Protein AF-A0A410P7Z9-F1 (afdb_monomer_lite)

pLDDT: mean 96.1, std 3.1, range [79.69, 98.56]

InterPro domains:
  IPR028345 Aminoglycoside 3-N-acetyltransferase-like [SSF110710] (3-71)

Foldseek 3Di:
DDDDDDDDDDQDPQANDPVQNDPPDHHLVRVLVVVVVVVVPWDWDDDPHDIDIGDDPVVSVVSSVVVVVVPD

Secondary structure (DSSP, 8-state):
------------TT-SSGGG--TTS--HHHHHHHHHHTTT-SEEEEETTEEEEE--HHHHHHHHHHHHHHH-

Sequence (72 aa):
GEVAWKTASDYDSNGILDCFAIEGKPDAVETIANAYVKLGRHREGVVGFAQCYLFDAQDIVTFGVTYLEKHF

Organism: Escherichia coli (NCBI:txid562)

Structure (mmCIF, N/CA/C/O backbone):
data_AF-A0A410P7Z9-F1
#
_entry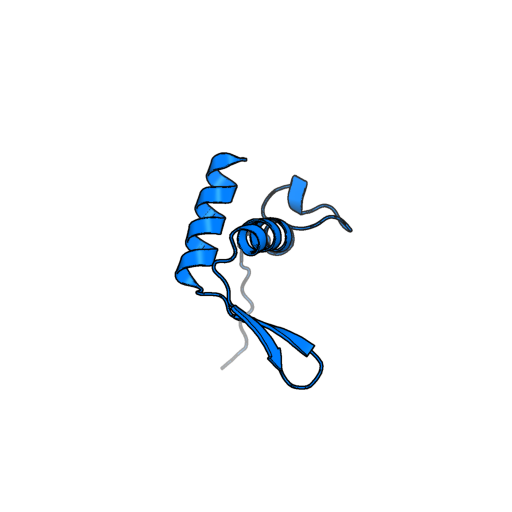.id   AF-A0A410P7Z9-F1
#
loop_
_atom_site.group_PDB
_atom_site.id
_atom_site.type_symb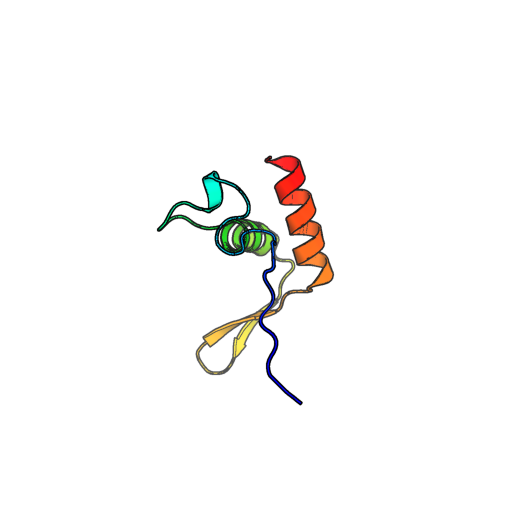ol
_atom_site.label_atom_id
_atom_site.label_alt_id
_atom_site.label_comp_id
_atom_site.label_asym_id
_atom_site.label_entity_id
_atom_site.label_seq_id
_atom_site.pdbx_PDB_ins_code
_atom_site.Cartn_x
_atom_site.Cartn_y
_atom_site.Cartn_z
_atom_site.occupancy
_atom_site.B_iso_or_equiv
_atom_site.auth_seq_id
_atom_site.auth_comp_id
_atom_site.auth_asym_id
_atom_site.auth_atom_id
_atom_site.pdbx_PDB_model_num
ATOM 1 N N . GLY A 1 1 ? 11.129 -30.062 -26.284 1.00 79.69 1 GLY A N 1
ATOM 2 C CA . GLY A 1 1 ? 11.011 -28.612 -26.062 1.00 79.69 1 GLY A CA 1
ATOM 3 C C . GLY A 1 1 ? 12.186 -28.197 -25.218 1.00 79.69 1 GLY A C 1
ATOM 4 O O . GLY A 1 1 ? 12.419 -28.852 -24.212 1.00 79.69 1 GLY A O 1
ATOM 5 N N . GLU A 1 2 ? 12.952 -27.209 -25.665 1.00 85.56 2 GLU A N 1
ATOM 6 C CA . GLU A 1 2 ? 14.170 -26.754 -24.986 1.00 85.56 2 GLU A CA 1
ATOM 7 C C . GLU A 1 2 ? 13.913 -25.457 -24.213 1.00 85.56 2 GLU A C 1
ATOM 9 O O . GLU A 1 2 ? 13.021 -24.680 -24.558 1.00 85.56 2 GLU A O 1
ATOM 14 N N . VAL A 1 3 ? 14.677 -25.244 -23.142 1.00 91.81 3 VAL A N 1
ATOM 15 C CA . VAL A 1 3 ? 14.599 -24.036 -22.313 1.00 91.81 3 VAL A CA 1
ATOM 16 C C . VAL A 1 3 ? 15.184 -22.849 -23.081 1.00 91.81 3 VAL A C 1
ATOM 18 O O . VAL A 1 3 ? 16.304 -22.929 -23.578 1.00 91.81 3 VAL A O 1
ATOM 21 N N . ALA A 1 4 ? 14.452 -21.732 -23.125 1.00 93.50 4 ALA A N 1
ATOM 22 C CA . ALA A 1 4 ? 14.905 -20.476 -23.721 1.00 93.50 4 ALA A CA 1
ATOM 23 C C . ALA A 1 4 ? 14.891 -19.353 -22.676 1.00 93.50 4 ALA A C 1
ATOM 25 O O . ALA A 1 4 ? 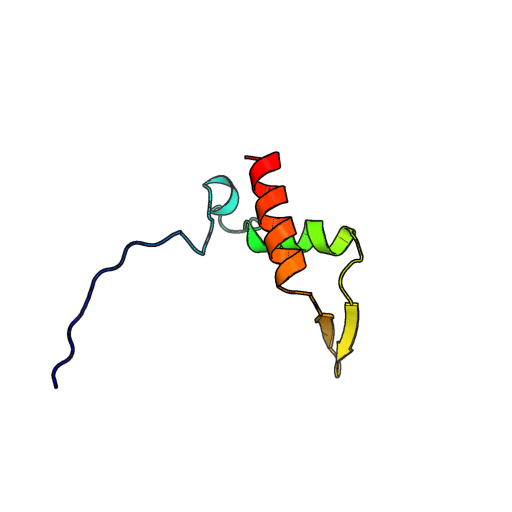13.826 -18.898 -22.253 1.00 93.50 4 ALA A O 1
ATOM 26 N N . TRP A 1 5 ? 16.078 -18.904 -22.269 1.00 94.88 5 TRP A N 1
ATOM 27 C CA . TRP A 1 5 ? 16.240 -17.768 -21.364 1.00 94.88 5 TRP A CA 1
ATOM 28 C C . TRP A 1 5 ? 15.862 -16.460 -22.061 1.00 94.88 5 TRP A C 1
ATOM 30 O O . TRP A 1 5 ? 16.203 -16.243 -23.22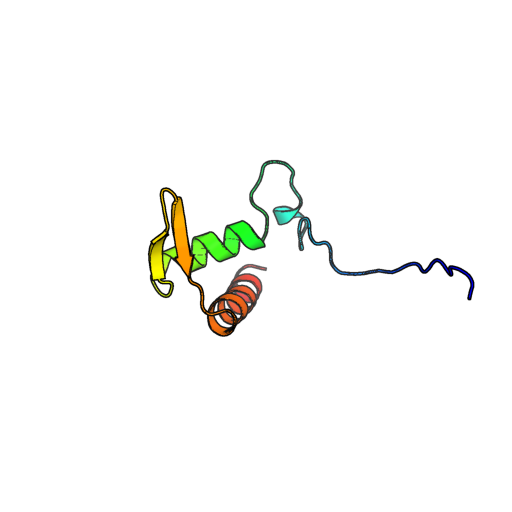4 1.00 94.88 5 TRP A O 1
ATOM 40 N N . LYS A 1 6 ? 15.162 -15.583 -21.338 1.00 94.81 6 LYS A N 1
ATOM 41 C CA . LYS A 1 6 ? 14.780 -14.248 -21.804 1.00 94.81 6 LYS A CA 1
ATOM 42 C C . LYS A 1 6 ? 15.114 -13.214 -20.744 1.00 94.81 6 LYS A C 1
ATOM 44 O O . LYS A 1 6 ? 14.929 -13.461 -19.556 1.00 94.81 6 LYS A O 1
ATOM 49 N N . THR A 1 7 ? 15.567 -12.057 -21.198 1.00 95.69 7 THR A N 1
ATOM 50 C CA . THR A 1 7 ? 15.776 -10.883 -20.353 1.00 95.69 7 THR A CA 1
ATOM 51 C C . THR A 1 7 ? 14.485 -10.074 -20.280 1.00 95.69 7 THR A C 1
ATOM 53 O O . THR A 1 7 ? 13.770 -9.963 -21.277 1.00 95.69 7 THR A O 1
ATOM 56 N N . ALA A 1 8 ? 14.204 -9.506 -19.111 1.00 95.44 8 ALA A N 1
ATOM 57 C CA . ALA A 1 8 ? 13.100 -8.584 -18.887 1.00 95.44 8 ALA A CA 1
ATOM 58 C C . ALA A 1 8 ? 13.619 -7.312 -18.209 1.00 95.44 8 ALA A C 1
ATOM 60 O O . ALA A 1 8 ? 14.614 -7.345 -17.486 1.00 95.44 8 ALA A O 1
ATOM 61 N N . SER A 1 9 ? 12.928 -6.207 -18.460 1.00 96.19 9 SER A N 1
ATOM 62 C CA . SER A 1 9 ? 13.070 -4.941 -17.748 1.00 96.19 9 SER A CA 1
ATOM 63 C C . SER A 1 9 ? 11.693 -4.574 -17.212 1.00 96.19 9 SER A C 1
ATOM 65 O O . SER A 1 9 ? 10.741 -4.549 -17.993 1.00 96.19 9 SER A O 1
ATOM 67 N N . ASP A 1 10 ? 11.598 -4.313 -15.915 1.00 96.69 10 ASP A N 1
ATOM 68 C CA . ASP A 1 10 ? 10.349 -4.012 -15.214 1.00 96.69 10 ASP A CA 1
ATOM 69 C C . ASP A 1 10 ? 10.613 -2.965 -14.119 1.00 96.69 10 ASP A C 1
ATOM 71 O O . ASP A 1 10 ? 11.768 -2.598 -13.876 1.00 96.69 10 ASP A O 1
ATOM 75 N N . TYR A 1 11 ? 9.557 -2.469 -13.482 1.00 94.06 11 TYR A N 1
ATOM 76 C CA . TYR A 1 11 ? 9.666 -1.562 -12.343 1.00 94.06 11 TYR A CA 1
ATOM 77 C C . TYR A 1 11 ? 10.371 -2.231 -11.156 1.00 94.06 11 TYR A C 1
ATOM 79 O O . TYR A 1 11 ? 10.216 -3.430 -10.919 1.00 94.06 11 TYR A O 1
ATOM 87 N N . ASP A 1 12 ? 11.130 -1.445 -10.387 1.00 92.38 12 ASP A N 1
ATOM 88 C CA . ASP A 1 12 ? 11.838 -1.960 -9.216 1.00 92.38 12 ASP A CA 1
ATOM 89 C C . ASP A 1 12 ? 10.859 -2.259 -8.072 1.00 92.38 12 ASP A C 1
ATOM 91 O O . ASP A 1 12 ? 10.193 -1.370 -7.532 1.00 92.38 12 ASP A O 1
ATOM 95 N N . SER A 1 13 ? 10.783 -3.533 -7.693 1.00 93.44 13 SER A N 1
ATOM 96 C CA . SER A 1 13 ? 9.943 -4.014 -6.600 1.00 93.44 13 SER A CA 1
ATOM 97 C C . SER A 1 13 ? 10.530 -3.760 -5.208 1.00 93.44 13 SER A C 1
ATOM 99 O O . SER A 1 13 ? 9.825 -3.983 -4.231 1.00 93.44 13 SER A O 1
ATOM 101 N N . ASN A 1 14 ? 11.793 -3.331 -5.093 1.00 90.69 14 ASN A N 1
ATOM 102 C CA . ASN A 1 14 ? 12.456 -3.030 -3.814 1.00 90.69 14 ASN A CA 1
ATOM 103 C C . ASN A 1 14 ? 12.473 -1.529 -3.484 1.00 90.69 14 ASN A C 1
ATOM 105 O O . ASN A 1 14 ? 13.090 -1.117 -2.505 1.00 90.69 14 ASN A O 1
ATOM 109 N N . GLY A 1 15 ? 11.822 -0.708 -4.308 1.00 90.44 15 GLY A N 1
ATOM 110 C CA . GLY A 1 15 ? 11.772 0.736 -4.131 1.00 90.44 15 GLY A CA 1
ATOM 111 C C . GLY A 1 15 ? 11.479 1.432 -5.449 1.00 90.44 15 GLY A C 1
ATOM 112 O O . GLY A 1 15 ? 12.363 1.620 -6.273 1.00 90.44 15 GLY A O 1
ATOM 113 N N . ILE A 1 16 ? 10.230 1.860 -5.637 1.00 94.06 16 ILE A N 1
ATOM 114 C CA . ILE A 1 16 ? 9.779 2.466 -6.900 1.00 94.06 16 ILE A CA 1
ATOM 115 C C . ILE A 1 16 ? 10.427 3.834 -7.200 1.00 94.06 16 ILE A C 1
ATOM 117 O O . ILE A 1 16 ? 10.405 4.291 -8.339 1.00 94.06 16 ILE A O 1
ATOM 121 N N . LEU A 1 17 ? 10.995 4.489 -6.181 1.00 93.81 17 LEU A N 1
ATOM 122 C CA . LEU A 1 17 ? 11.762 5.736 -6.264 1.00 93.81 17 LEU A CA 1
ATOM 123 C C . LEU A 1 17 ? 12.972 5.654 -5.325 1.00 93.81 17 LEU A C 1
ATOM 125 O O . LEU A 1 17 ? 12.925 4.934 -4.327 1.00 93.81 17 LEU A O 1
ATOM 129 N N . ASP A 1 18 ? 14.001 6.469 -5.572 1.00 94.31 18 ASP A N 1
ATOM 130 C CA . ASP A 1 18 ? 15.252 6.489 -4.792 1.00 94.31 18 ASP A CA 1
ATOM 131 C C . ASP A 1 18 ? 15.033 6.606 -3.275 1.00 94.31 18 ASP A C 1
ATOM 133 O O . ASP A 1 18 ? 15.726 5.971 -2.482 1.00 94.31 18 ASP A O 1
ATOM 137 N N . CYS A 1 19 ? 14.048 7.400 -2.843 1.00 93.44 19 CYS A N 1
ATOM 138 C CA . CYS A 1 19 ? 13.729 7.573 -1.424 1.00 93.44 19 CYS A CA 1
ATOM 139 C C . CYS A 1 19 ? 13.165 6.304 -0.761 1.00 93.44 19 CYS A C 1
ATOM 141 O O . CYS A 1 19 ? 13.291 6.165 0.457 1.00 93.44 19 CYS A O 1
ATOM 143 N N . PHE A 1 20 ? 12.580 5.398 -1.549 1.00 94.75 20 PHE A N 1
ATOM 144 C CA . PHE A 1 20 ? 12.007 4.124 -1.117 1.00 94.75 20 PHE A CA 1
ATOM 145 C C . PHE A 1 20 ? 12.960 2.937 -1.296 1.00 94.75 20 PHE A C 1
ATOM 147 O O . PHE A 1 20 ? 12.648 1.857 -0.813 1.00 94.75 20 PHE A O 1
ATOM 154 N N . ALA A 1 21 ? 14.106 3.122 -1.955 1.00 94.88 21 ALA A N 1
ATOM 155 C CA . ALA A 1 21 ? 15.102 2.073 -2.199 1.00 94.88 21 ALA A CA 1
ATOM 156 C C . ALA A 1 21 ? 16.246 2.068 -1.161 1.00 94.88 21 ALA A C 1
ATOM 158 O O . ALA A 1 21 ? 17.297 1.459 -1.369 1.00 94.88 21 ALA A O 1
ATOM 159 N N . ILE A 1 22 ? 16.085 2.788 -0.045 1.00 94.81 22 ILE A N 1
ATOM 160 C CA . ILE A 1 22 ? 17.111 2.896 0.996 1.00 94.81 22 ILE A CA 1
ATOM 161 C C . ILE A 1 22 ? 16.978 1.716 1.959 1.00 94.81 22 ILE A C 1
ATOM 163 O O . ILE A 1 22 ? 15.994 1.614 2.688 1.00 94.81 22 ILE A O 1
ATOM 167 N N . GLU A 1 23 ? 18.008 0.873 2.022 1.00 93.69 23 GLU A N 1
ATOM 168 C CA . GLU A 1 23 ? 18.045 -0.276 2.929 1.00 93.69 23 GLU A CA 1
ATOM 169 C C . GLU A 1 23 ? 17.785 0.133 4.391 1.00 93.69 23 GLU A C 1
ATOM 171 O O . GLU A 1 23 ? 18.340 1.107 4.909 1.00 93.69 23 GLU A O 1
ATOM 176 N N . GLY A 1 24 ? 16.904 -0.618 5.056 1.00 94.00 24 GLY A N 1
ATOM 177 C CA . GLY A 1 24 ? 16.499 -0.367 6.439 1.00 94.00 24 GLY A CA 1
ATOM 178 C C . GLY A 1 24 ? 15.496 0.777 6.623 1.00 94.00 24 GLY A C 1
ATOM 179 O O . GLY A 1 24 ? 15.101 1.043 7.759 1.00 94.00 24 GLY A O 1
ATOM 180 N N . LYS A 1 25 ? 15.066 1.450 5.547 1.00 95.62 25 LYS A N 1
ATOM 181 C CA . LYS A 1 25 ? 13.928 2.378 5.569 1.00 95.62 25 LYS A CA 1
ATOM 182 C C . LYS A 1 25 ? 12.690 1.730 4.936 1.00 95.62 25 LYS A C 1
ATOM 184 O O . LYS A 1 25 ? 12.845 0.833 4.113 1.00 95.62 25 LYS A O 1
ATOM 189 N N . PRO A 1 26 ? 11.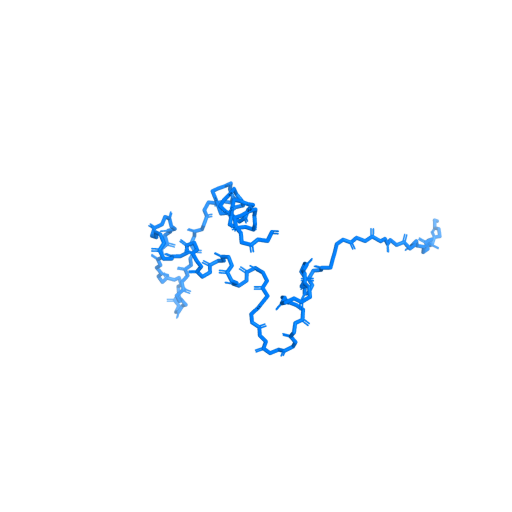478 2.188 5.299 1.00 94.62 26 PRO A N 1
ATOM 190 C CA . PRO A 1 26 ? 10.252 1.718 4.666 1.00 94.62 26 PRO A CA 1
ATOM 191 C C . PRO A 1 26 ? 10.259 1.977 3.160 1.00 94.62 26 PRO A C 1
ATOM 193 O O . PRO A 1 26 ? 10.600 3.078 2.716 1.00 94.62 26 PRO A O 1
ATOM 196 N N . ASP A 1 27 ? 9.820 0.987 2.391 1.00 96.81 27 ASP A N 1
ATOM 197 C CA . ASP A 1 27 ? 9.573 1.141 0.963 1.00 96.81 27 ASP A CA 1
ATOM 198 C C . ASP A 1 27 ? 8.236 1.871 0.706 1.00 96.81 27 ASP A C 1
ATOM 200 O O . ASP A 1 27 ? 7.543 2.340 1.624 1.00 96.81 27 ASP A O 1
ATOM 204 N N . ALA A 1 28 ? 7.852 1.987 -0.567 1.00 95.94 28 ALA A N 1
ATOM 205 C CA . ALA A 1 28 ? 6.576 2.592 -0.934 1.00 95.94 28 ALA A CA 1
ATOM 206 C C . ALA A 1 28 ? 5.381 1.769 -0.426 1.00 95.94 28 ALA A C 1
ATOM 208 O O . ALA A 1 28 ? 4.382 2.352 -0.004 1.00 95.94 28 ALA A O 1
ATOM 209 N N . VAL A 1 29 ? 5.476 0.435 -0.439 1.00 97.12 29 VAL A N 1
ATOM 210 C CA . VAL A 1 29 ? 4.382 -0.462 -0.044 1.00 97.12 29 VAL A CA 1
ATOM 211 C C . VAL A 1 29 ? 4.072 -0.301 1.443 1.00 97.12 29 VAL A C 1
ATOM 213 O O . VAL A 1 29 ? 2.924 -0.034 1.802 1.00 97.12 29 VAL A O 1
ATOM 216 N N . GLU A 1 30 ? 5.084 -0.382 2.304 1.00 97.81 30 GLU A N 1
ATOM 217 C CA . GLU A 1 30 ? 4.968 -0.171 3.744 1.00 97.81 30 GLU A CA 1
ATOM 218 C C . GLU A 1 30 ? 4.493 1.254 4.055 1.00 97.81 30 GLU A C 1
ATOM 220 O O . GLU A 1 30 ? 3.583 1.444 4.869 1.00 97.81 30 GLU A O 1
ATOM 225 N N . THR A 1 31 ? 5.051 2.267 3.384 1.00 97.75 31 THR A N 1
ATOM 226 C CA . THR A 1 31 ? 4.658 3.670 3.590 1.00 97.75 31 THR A CA 1
ATOM 227 C C . THR A 1 31 ? 3.177 3.897 3.270 1.00 97.75 31 THR A C 1
ATOM 229 O O . THR A 1 31 ? 2.450 4.493 4.071 1.00 97.75 31 THR A O 1
ATOM 232 N N . ILE A 1 32 ? 2.706 3.393 2.125 1.00 98.06 32 ILE A N 1
ATOM 233 C CA . ILE A 1 32 ? 1.314 3.533 1.681 1.00 98.06 32 ILE A CA 1
ATOM 234 C C . ILE A 1 32 ? 0.375 2.741 2.590 1.00 98.06 32 ILE A C 1
ATOM 236 O O . ILE A 1 32 ? -0.640 3.282 3.030 1.00 98.06 32 ILE A O 1
ATOM 240 N N . ALA A 1 33 ? 0.705 1.487 2.910 1.00 97.88 33 ALA A N 1
ATOM 241 C CA . ALA A 1 33 ? -0.129 0.649 3.767 1.00 97.88 33 ALA A CA 1
ATOM 242 C C . ALA A 1 33 ? -0.298 1.272 5.162 1.00 97.88 33 ALA A C 1
ATOM 244 O O . ALA A 1 33 ? -1.419 1.368 5.663 1.00 97.88 33 ALA A O 1
ATOM 245 N N . ASN A 1 34 ? 0.781 1.798 5.750 1.00 97.94 34 ASN A N 1
ATOM 246 C CA . ASN A 1 34 ? 0.731 2.498 7.035 1.00 97.94 34 ASN A CA 1
ATOM 247 C C . ASN A 1 34 ? -0.109 3.784 6.980 1.00 97.94 34 ASN A C 1
ATOM 249 O O . ASN A 1 34 ? -0.804 4.114 7.944 1.00 97.94 34 ASN A O 1
ATOM 253 N N . ALA A 1 35 ? -0.070 4.524 5.869 1.00 97.81 35 ALA A N 1
ATOM 254 C CA . ALA A 1 35 ? -0.931 5.689 5.674 1.00 97.81 35 ALA A CA 1
ATOM 255 C C . ALA A 1 35 ? -2.410 5.288 5.515 1.00 97.81 35 ALA A C 1
ATOM 257 O O . ALA A 1 35 ? -3.284 5.926 6.102 1.00 97.81 35 ALA A O 1
ATOM 258 N N . TYR A 1 36 ? -2.689 4.206 4.784 1.00 98.31 36 TYR A N 1
ATOM 259 C CA . TYR A 1 36 ? -4.038 3.689 4.552 1.00 98.31 36 TYR A CA 1
ATOM 260 C C . TYR A 1 36 ? -4.685 3.128 5.827 1.00 98.31 36 TYR A C 1
ATOM 262 O O . TYR A 1 36 ? -5.850 3.409 6.110 1.00 98.31 36 TYR A O 1
ATOM 270 N N . VAL A 1 37 ? -3.932 2.376 6.638 1.00 97.81 37 VAL A N 1
ATOM 271 C CA . VAL A 1 37 ? -4.404 1.798 7.911 1.00 97.81 37 VAL A CA 1
ATOM 272 C C . VAL A 1 37 ? -4.961 2.880 8.841 1.00 97.81 37 VAL A C 1
ATOM 274 O O . VAL A 1 37 ? -6.021 2.687 9.435 1.00 97.81 37 VAL A O 1
ATOM 277 N N . LYS A 1 38 ? -4.333 4.063 8.884 1.00 97.75 38 LYS A N 1
ATOM 278 C CA . LYS A 1 38 ? -4.789 5.212 9.692 1.00 97.75 38 LYS A CA 1
ATOM 279 C C . LYS A 1 38 ? -6.171 5.745 9.297 1.00 97.75 38 LYS A C 1
ATOM 281 O O . LYS A 1 38 ? -6.788 6.446 10.093 1.00 97.75 38 LYS A O 1
ATOM 286 N N . LEU A 1 39 ? -6.668 5.428 8.098 1.00 96.81 39 LEU A N 1
ATOM 287 C CA . LEU A 1 39 ? -8.010 5.812 7.651 1.00 96.81 39 LEU A CA 1
ATOM 288 C C . LEU A 1 39 ? -9.119 4.900 8.198 1.00 96.81 39 LEU A C 1
ATOM 290 O O . LEU A 1 39 ? -10.291 5.228 8.033 1.00 96.81 39 LEU A O 1
ATOM 294 N N . GLY A 1 40 ? -8.781 3.748 8.790 1.00 97.50 40 GLY A N 1
ATOM 295 C CA . GLY A 1 40 ? -9.760 2.833 9.391 1.00 97.50 40 GLY A CA 1
ATOM 296 C C . GLY A 1 40 ? -10.721 2.161 8.399 1.00 97.50 40 GLY A C 1
ATOM 297 O O . GLY A 1 40 ? -11.795 1.722 8.793 1.00 97.50 40 GLY A O 1
ATOM 298 N N . ARG A 1 41 ? -10.367 2.095 7.108 1.00 97.06 41 ARG A N 1
ATOM 299 C CA . ARG A 1 41 ? -11.202 1.483 6.048 1.00 97.06 41 ARG A CA 1
ATOM 300 C C . ARG A 1 41 ? -11.032 -0.031 5.905 1.00 97.06 41 ARG A C 1
ATOM 302 O O . ARG A 1 41 ? -11.805 -0.682 5.209 1.00 97.06 41 ARG A O 1
ATOM 309 N N . HIS A 1 42 ? -10.003 -0.588 6.532 1.00 97.88 42 HIS A N 1
ATOM 310 C CA . HIS A 1 42 ? -9.745 -2.023 6.571 1.00 97.88 42 HIS A CA 1
ATOM 311 C C . HIS A 1 42 ? -10.501 -2.675 7.735 1.00 97.88 42 HIS A C 1
ATOM 313 O O . HIS A 1 42 ? -11.011 -1.989 8.620 1.00 97.88 42 HIS A O 1
ATOM 319 N N . ARG A 1 43 ? -10.558 -4.008 7.755 1.00 98.44 43 ARG A N 1
ATOM 320 C CA . ARG A 1 43 ? -10.956 -4.751 8.959 1.00 98.44 43 ARG A CA 1
ATOM 321 C C . ARG A 1 43 ? -9.729 -5.330 9.635 1.00 98.44 43 ARG A C 1
ATOM 323 O O . ARG A 1 43 ? -8.811 -5.782 8.956 1.00 98.44 43 ARG A O 1
ATOM 330 N N . GLU A 1 44 ? -9.755 -5.369 10.955 1.00 98.12 44 GLU A N 1
ATOM 331 C CA . GLU A 1 44 ? -8.711 -5.965 11.780 1.00 98.12 44 GLU A CA 1
ATOM 332 C C . GLU A 1 44 ? -9.316 -6.967 12.768 1.00 98.12 44 GLU A C 1
ATOM 334 O O . GLU A 1 44 ? -10.493 -6.878 13.128 1.00 98.12 44 GLU A O 1
ATOM 339 N N . GLY A 1 45 ? -8.529 -7.953 13.186 1.00 97.94 45 GLY A N 1
ATOM 340 C CA . GLY A 1 45 ? -8.965 -8.958 14.150 1.00 97.94 45 GLY A CA 1
ATOM 341 C C . GLY A 1 45 ? -7.967 -10.095 14.298 1.00 97.94 45 GLY A C 1
ATOM 342 O O . GLY A 1 45 ? -6.971 -10.159 13.583 1.00 97.94 45 GLY A O 1
ATOM 343 N N . VAL A 1 46 ? -8.240 -11.012 15.223 1.00 98.25 46 VAL A N 1
ATOM 344 C CA . VAL A 1 46 ? -7.358 -12.153 15.490 1.00 98.25 46 VAL A CA 1
ATOM 345 C C . VAL A 1 46 ? -7.787 -13.366 14.665 1.00 98.25 46 VAL A C 1
ATOM 347 O O . VAL A 1 46 ? -8.946 -13.777 14.719 1.00 98.25 46 VAL A O 1
ATOM 350 N N . VAL A 1 47 ? -6.841 -13.978 13.948 1.00 98.06 47 VAL A N 1
ATOM 351 C CA . VAL A 1 47 ? -7.004 -15.300 13.321 1.00 98.06 47 VAL A CA 1
ATOM 352 C C . VAL A 1 47 ? -5.997 -16.256 13.959 1.00 98.06 47 VAL A C 1
ATOM 354 O O . VAL A 1 47 ? -4.783 -16.105 13.813 1.00 98.06 47 VAL A O 1
ATOM 357 N N . GLY A 1 48 ? -6.495 -17.232 14.723 1.00 96.88 48 GLY A N 1
ATOM 358 C CA . GLY A 1 48 ? -5.653 -18.072 15.578 1.00 96.88 48 GLY A CA 1
ATOM 359 C C . GLY A 1 48 ? -5.021 -17.250 16.704 1.00 96.88 48 GLY A C 1
ATOM 360 O O . GLY A 1 48 ? -5.723 -16.817 17.611 1.00 96.88 48 GLY A O 1
ATOM 361 N N . PHE A 1 49 ? -3.707 -17.027 16.627 1.00 96.69 49 PHE A N 1
ATOM 362 C CA . PHE A 1 49 ? -2.946 -16.197 17.575 1.00 96.69 49 PHE A CA 1
ATOM 363 C C . PHE A 1 49 ? -2.312 -14.958 16.921 1.00 96.69 49 PHE A C 1
ATOM 365 O O . PHE A 1 49 ? -1.526 -14.266 17.563 1.00 96.69 49 PHE A O 1
ATOM 372 N N . ALA A 1 50 ? -2.619 -14.682 15.649 1.00 98.12 50 ALA A N 1
ATOM 373 C CA . ALA A 1 50 ? -2.048 -13.561 14.909 1.00 98.12 50 ALA A CA 1
ATOM 374 C C . ALA A 1 50 ? -3.051 -12.409 14.785 1.00 98.12 50 ALA A C 1
ATOM 376 O O . ALA A 1 50 ? -4.224 -12.639 14.484 1.00 98.12 50 ALA A O 1
ATOM 377 N N . GLN A 1 51 ? -2.572 -11.173 14.966 1.00 97.75 51 GLN A N 1
ATOM 378 C CA . GLN A 1 51 ? -3.304 -9.982 14.540 1.00 97.75 51 GLN A CA 1
ATOM 379 C C . GLN A 1 51 ? -3.297 -9.935 13.009 1.00 97.75 51 GLN A C 1
ATOM 381 O O . GLN A 1 51 ? -2.238 -9.987 12.382 1.00 97.75 51 GLN A O 1
ATOM 386 N N . CYS A 1 52 ? -4.476 -9.855 12.409 1.00 98.12 52 CYS A N 1
ATOM 387 C CA . CYS A 1 52 ? -4.676 -9.926 10.971 1.00 98.12 52 CYS A CA 1
ATOM 388 C C . CYS A 1 52 ? -5.438 -8.709 10.456 1.00 98.12 52 CYS A C 1
ATOM 390 O O . CYS A 1 52 ? -6.206 -8.073 11.179 1.00 98.12 52 CYS A O 1
ATOM 392 N N . TYR A 1 53 ? -5.240 -8.441 9.168 1.00 98.25 53 TYR A N 1
ATOM 393 C CA . TYR A 1 53 ? -5.841 -7.333 8.444 1.00 98.25 53 TYR A CA 1
ATOM 394 C C . TYR A 1 53 ? -6.527 -7.865 7.186 1.00 98.25 53 TYR A C 1
ATOM 396 O O . TYR A 1 53 ? -5.995 -8.742 6.504 1.00 98.25 53 TYR A O 1
ATOM 404 N N . LEU A 1 54 ? -7.701 -7.324 6.873 1.00 98.56 54 LEU A N 1
ATOM 405 C CA . LEU A 1 54 ? -8.415 -7.570 5.627 1.00 98.56 54 LEU A CA 1
ATOM 406 C C . LEU A 1 54 ? -8.605 -6.240 4.898 1.00 98.56 54 LEU A C 1
ATOM 408 O O . LEU A 1 54 ? -9.291 -5.340 5.392 1.00 98.56 54 LEU A O 1
ATOM 412 N N . PHE A 1 55 ? -8.001 -6.148 3.717 1.00 98.50 55 PHE A N 1
ATOM 413 C CA . PHE A 1 55 ? -8.028 -4.977 2.850 1.00 98.50 55 PHE A CA 1
ATOM 414 C C . PHE A 1 55 ? -8.879 -5.245 1.611 1.00 98.50 55 PHE A C 1
ATOM 416 O O . PHE A 1 55 ? -8.806 -6.327 1.028 1.00 98.50 55 PHE A O 1
ATOM 423 N N . ASP A 1 56 ? -9.647 -4.243 1.188 1.00 98.56 56 ASP A N 1
ATOM 424 C CA . ASP A 1 56 ? -10.187 -4.218 -0.167 1.00 98.56 56 ASP A CA 1
ATOM 425 C C . ASP A 1 56 ? -9.063 -3.841 -1.141 1.00 98.56 56 ASP A C 1
ATOM 42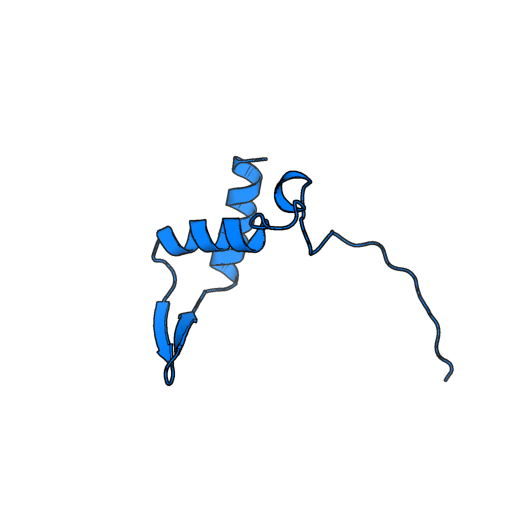7 O O . ASP A 1 56 ? -8.413 -2.804 -0.982 1.00 98.56 56 ASP A O 1
ATOM 431 N N . ALA A 1 57 ? -8.806 -4.707 -2.122 1.00 98.44 57 ALA A N 1
ATOM 432 C CA . ALA A 1 57 ? -7.695 -4.529 -3.050 1.00 98.44 57 ALA A CA 1
ATOM 433 C C . ALA A 1 57 ? -7.888 -3.307 -3.959 1.00 98.44 57 ALA A C 1
ATOM 435 O O . ALA A 1 57 ? -6.920 -2.620 -4.277 1.00 98.44 57 ALA A O 1
ATOM 436 N N . GLN A 1 58 ? -9.124 -3.012 -4.366 1.00 98.50 58 GLN A N 1
ATOM 437 C CA . GLN A 1 58 ? -9.400 -1.875 -5.235 1.00 98.50 58 GLN A CA 1
ATOM 438 C C . GLN A 1 58 ? -9.206 -0.554 -4.481 1.00 98.50 58 GLN A C 1
ATOM 440 O O . GLN A 1 58 ? -8.588 0.366 -5.025 1.00 98.50 58 GLN A O 1
ATOM 445 N N . ASP A 1 59 ? -9.677 -0.463 -3.234 1.00 98.44 59 ASP A N 1
ATOM 446 C CA . ASP A 1 59 ? -9.544 0.750 -2.416 1.00 98.44 59 ASP A CA 1
ATOM 447 C C . ASP A 1 59 ? -8.076 1.036 -2.069 1.00 98.44 59 ASP A C 1
ATOM 449 O O . ASP A 1 59 ? -7.596 2.144 -2.310 1.00 98.44 59 ASP A O 1
ATOM 453 N N . ILE A 1 60 ? -7.315 0.041 -1.591 1.00 98.38 60 ILE A N 1
ATOM 454 C CA . ILE A 1 60 ? -5.914 0.272 -1.195 1.00 98.38 60 ILE A CA 1
ATOM 455 C C . ILE A 1 60 ? -5.012 0.616 -2.389 1.00 98.38 60 ILE A C 1
ATOM 457 O O . ILE A 1 60 ? -4.130 1.465 -2.260 1.00 98.38 60 ILE A O 1
ATOM 461 N N . VAL A 1 61 ? -5.258 0.031 -3.568 1.00 98.38 61 VAL A N 1
ATOM 462 C CA . VAL A 1 61 ? -4.516 0.371 -4.794 1.00 98.38 61 VAL A CA 1
ATOM 463 C C . VAL A 1 61 ? -4.868 1.781 -5.264 1.00 98.38 61 VAL A C 1
ATOM 465 O O . VAL A 1 61 ? -3.970 2.570 -5.552 1.00 98.38 61 VAL A O 1
ATOM 468 N N . THR A 1 62 ? -6.156 2.140 -5.278 1.00 98.50 62 THR A N 1
ATOM 469 C CA . THR A 1 62 ? -6.606 3.492 -5.660 1.00 98.50 62 THR A CA 1
ATOM 470 C C . THR A 1 62 ? -6.040 4.551 -4.713 1.00 98.50 62 THR A C 1
ATOM 472 O O . THR A 1 62 ? -5.573 5.609 -5.148 1.00 98.50 62 THR A O 1
ATOM 475 N N . PHE A 1 63 ? -6.030 4.254 -3.412 1.00 98.38 63 PHE A N 1
ATOM 476 C CA . PHE A 1 63 ? -5.386 5.093 -2.415 1.00 98.38 63 PHE A CA 1
ATOM 477 C C . PHE A 1 63 ? -3.881 5.211 -2.664 1.00 98.38 63 PHE A C 1
ATOM 479 O O . PHE A 1 63 ? -3.366 6.322 -2.627 1.00 98.38 63 PHE A O 1
ATOM 486 N N . GLY A 1 64 ? -3.185 4.105 -2.943 1.00 98.12 64 GLY A N 1
ATOM 487 C CA . GLY A 1 64 ? -1.744 4.100 -3.191 1.00 98.12 64 GLY A CA 1
ATOM 488 C C . GLY A 1 64 ? -1.335 4.961 -4.382 1.00 98.12 64 GLY A C 1
ATOM 489 O O . GLY A 1 64 ? -0.425 5.777 -4.251 1.00 98.12 64 GLY A O 1
ATOM 490 N N . VAL A 1 65 ? -2.063 4.861 -5.499 1.00 98.31 65 VAL A N 1
ATOM 491 C CA . VAL A 1 65 ? -1.871 5.740 -6.666 1.00 98.31 65 VAL A CA 1
ATOM 492 C C . VAL A 1 65 ? -2.060 7.205 -6.265 1.00 98.31 65 VAL A C 1
ATOM 494 O O . VAL A 1 65 ? -1.152 8.014 -6.433 1.00 98.31 65 VAL A O 1
ATOM 497 N N . THR A 1 66 ? -3.190 7.526 -5.626 1.00 98.19 66 THR A N 1
ATOM 498 C CA . THR A 1 66 ? -3.497 8.899 -5.183 1.00 98.19 66 THR A CA 1
ATOM 499 C C . THR A 1 66 ? -2.467 9.435 -4.181 1.00 98.19 66 THR A C 1
ATOM 501 O O . THR A 1 66 ? -2.207 10.637 -4.123 1.00 98.19 66 THR A O 1
ATOM 504 N N . TYR A 1 67 ? -1.920 8.569 -3.327 1.00 97.81 67 TYR A N 1
ATOM 505 C CA . TYR A 1 67 ? -0.922 8.934 -2.331 1.00 97.81 67 TYR A CA 1
ATOM 506 C C . TYR A 1 67 ? 0.396 9.309 -3.004 1.00 97.81 67 TYR A C 1
ATOM 508 O O . TYR A 1 67 ? 0.955 10.354 -2.673 1.00 97.81 67 TYR A O 1
ATOM 516 N N . LEU A 1 68 ? 0.864 8.492 -3.952 1.00 97.44 68 LEU A N 1
ATOM 517 C CA . LEU A 1 68 ? 2.096 8.753 -4.694 1.00 97.44 68 LEU A CA 1
ATOM 518 C C . LEU A 1 68 ? 1.986 10.040 -5.519 1.00 97.44 68 LEU A C 1
ATOM 520 O O . LEU A 1 68 ? 2.822 10.915 -5.334 1.00 97.44 68 LEU A O 1
ATOM 524 N N . GLU A 1 69 ? 0.906 10.218 -6.291 1.00 97.75 69 GLU A N 1
ATOM 525 C CA . GLU A 1 69 ? 0.657 11.419 -7.119 1.00 97.75 69 GLU A CA 1
ATOM 526 C C . GLU A 1 69 ? 0.617 12.739 -6.328 1.00 97.75 69 GLU A C 1
ATOM 528 O O . GLU A 1 69 ? 0.771 13.821 -6.891 1.00 97.75 69 GLU A O 1
ATOM 533 N N . LYS A 1 70 ? 0.344 12.683 -5.020 1.00 97.25 70 LYS A N 1
ATOM 534 C CA . LYS A 1 70 ? 0.285 13.873 -4.157 1.00 97.25 70 LYS A CA 1
ATOM 535 C C . LYS A 1 70 ? 1.619 14.242 -3.521 1.00 97.25 70 LYS A C 1
ATOM 537 O O . LYS A 1 70 ? 1.755 15.377 -3.069 1.00 97.25 70 LYS A O 1
ATOM 542 N N . HIS A 1 71 ? 2.545 13.295 -3.404 1.00 95.81 71 HIS A N 1
ATOM 543 C CA . HIS A 1 71 ? 3.790 13.479 -2.652 1.00 95.81 71 HIS A CA 1
ATOM 544 C C . HIS A 1 71 ? 5.039 13.486 -3.541 1.00 95.81 71 HIS A C 1
ATOM 546 O O . HIS A 1 71 ? 6.077 13.965 -3.082 1.00 95.81 71 HIS A O 1
ATOM 552 N N . PHE A 1 72 ? 4.938 12.983 -4.774 1.00 93.69 72 PHE A N 1
ATOM 553 C CA . PHE A 1 72 ? 6.021 12.857 -5.750 1.00 93.69 72 PHE A CA 1
ATOM 554 C C . PHE A 1 72 ? 5.533 13.283 -7.135 1.00 93.69 72 PHE A C 1
ATOM 556 O O . PHE A 1 72 ? 6.360 13.858 -7.876 1.00 93.69 72 PHE A O 1
#

Radius of gyration: 16.7 Å; chains: 1; bounding box: 29×42×44 Å